Protein AF-A0A4R8DL61-F1 (afdb_monomer)

Secondary structure (DSSP, 8-state):
--EEEHHHH----HHHH-S--HHHHHHHHHHHHHHHHHHHHHHHHTT-S-STTTTSS-EEEE-TTSBEEEEEEEEEEEETTEEEEEEEEEEESSBTT---S---EEEEEEEEEEE---TT----EEEEE---EEESSHHHHHHHHHHHHHHHHHHHTTS-HHHHHTTS--

Radius of gyration: 16.11 Å; Cα contacts (8 Å, |Δi|>4): 349; chains: 1; bounding box: 48×29×44 Å

Foldseek 3Di:
DDKAACVPRVDDCCLQANDDDPVRSVLLSVLQVLLQVLLCVLLVLQVHNAKAPPSTAWMFDQDPVQWTKIKIWRWHDPDPFKIKIWMKIKTWPDHRPDPPDQTKIWIWTWIWMFGNPDPDDDDTHTPDTPDIDIDRHSNVSSVVRSVSSNVSSVVSSVDHRCVSRVVHDD

Nearest PDB structures (foldseek):
  7dsa-assembly1_B  TM=3.692E-01  e=1.679E+00  Gallus gallus
  2mpr-assembly1_A  TM=5.100E-01  e=2.504E+00  Salmonella enterica subsp. enterica serovar Typhimurium
  5adx-assembly1_L  TM=4.052E-01  e=5.568E+00  Sus scrofa

Sequence (170 aa):
MEKVSLANGRPLLDGVFGPLTHEEDAQIRSILAAVDDQLLSLAKHFGSNHAGLGSTGLELCLLASGQLSINSYVETTDSDEHAADFLVELAPSWCAGDRSGDRVWTIEATIEVDCQHVVDHKAMETVYDRGDISAVTPKAAAQALLQAATDLVHLGMSHPVEHWTALATD

Structure (mmCIF, N/CA/C/O backbone):
data_AF-A0A4R8DL61-F1
#
_entry.id   AF-A0A4R8DL61-F1
#
loop_
_atom_site.group_PDB
_atom_site.id
_atom_site.type_symbol
_atom_site.label_atom_id
_atom_site.label_alt_id
_atom_site.label_comp_id
_atom_site.label_asym_id
_atom_site.label_entity_id
_atom_site.label_seq_id
_atom_site.pdbx_PDB_ins_code
_atom_site.Cartn_x
_atom_site.Cartn_y
_atom_site.Cartn_z
_atom_site.occupancy
_atom_site.B_iso_or_equiv
_atom_site.auth_seq_id
_atom_site.auth_comp_id
_atom_site.auth_asym_id
_atom_site.auth_atom_id
_atom_site.pdbx_PDB_model_num
ATOM 1 N N .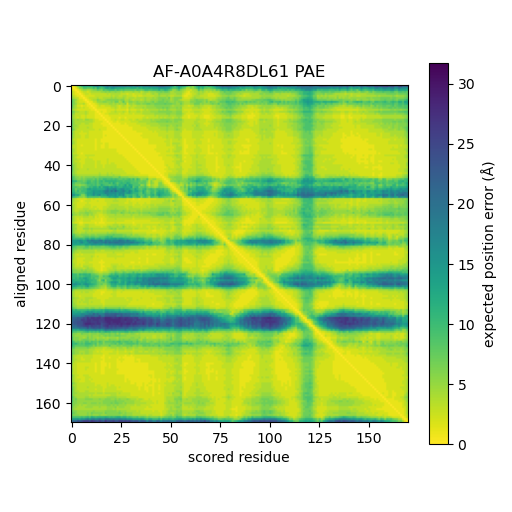 MET A 1 1 ? 11.850 -10.184 10.948 1.00 53.53 1 MET A N 1
ATOM 2 C CA . MET A 1 1 ? 10.570 -9.456 11.034 1.00 53.53 1 MET A CA 1
ATOM 3 C C . MET A 1 1 ? 9.474 -10.445 10.690 1.00 53.53 1 MET A C 1
ATOM 5 O O . MET A 1 1 ? 9.603 -11.119 9.676 1.00 53.53 1 MET A O 1
ATOM 9 N N . GLU A 1 2 ? 8.497 -10.638 11.571 1.00 64.94 2 GLU A N 1
ATOM 10 C CA . GLU A 1 2 ? 7.377 -11.548 11.311 1.00 64.94 2 GLU A CA 1
ATOM 11 C C . GLU A 1 2 ? 6.364 -10.807 10.432 1.00 64.94 2 GLU A C 1
ATOM 13 O O . GLU A 1 2 ? 5.934 -9.709 10.787 1.00 64.94 2 GLU A O 1
ATOM 18 N N . LYS A 1 3 ? 6.060 -11.372 9.261 1.00 76.81 3 LYS A N 1
ATOM 19 C CA . LYS A 1 3 ? 5.104 -10.821 8.298 1.00 76.81 3 LYS A CA 1
ATOM 20 C C . LYS A 1 3 ? 4.011 -11.846 8.029 1.00 76.81 3 LYS A C 1
ATOM 22 O O . LYS A 1 3 ? 4.310 -13.033 7.882 1.00 76.81 3 LYS A O 1
ATOM 27 N N . VAL A 1 4 ? 2.756 -11.405 7.960 1.00 83.75 4 VAL A N 1
ATOM 28 C CA . VAL A 1 4 ? 1.603 -12.290 7.726 1.00 83.75 4 VAL A CA 1
ATOM 29 C C . VAL A 1 4 ? 0.738 -11.744 6.596 1.00 83.75 4 VAL A C 1
ATOM 31 O O . VAL A 1 4 ? 0.192 -10.653 6.712 1.00 83.75 4 VAL A O 1
ATOM 34 N N . SER A 1 5 ? 0.552 -12.528 5.532 1.00 85.69 5 SER A N 1
ATOM 35 C CA . SER A 1 5 ? -0.386 -12.208 4.443 1.00 85.69 5 SER A CA 1
ATOM 36 C C . SER A 1 5 ? -1.808 -12.012 4.980 1.00 85.69 5 SER A C 1
ATOM 38 O O . SER A 1 5 ? -2.350 -12.896 5.658 1.00 85.69 5 SER A O 1
ATOM 40 N N . LEU A 1 6 ? -2.439 -10.881 4.649 1.00 87.06 6 LEU A N 1
ATOM 41 C CA . LEU A 1 6 ? -3.815 -10.601 5.064 1.00 87.06 6 LEU A CA 1
ATOM 42 C C . LEU A 1 6 ? -4.829 -11.510 4.365 1.00 87.06 6 LEU A C 1
ATOM 44 O O . LEU A 1 6 ? -5.779 -11.974 5.006 1.00 87.06 6 LEU A O 1
ATOM 48 N N . ALA A 1 7 ? -4.604 -11.798 3.083 1.00 84.06 7 ALA A N 1
ATOM 49 C CA . ALA A 1 7 ? -5.469 -12.652 2.278 1.00 84.06 7 ALA A CA 1
ATOM 50 C C . ALA A 1 7 ? -5.436 -14.118 2.746 1.00 84.06 7 ALA A C 1
ATOM 52 O O . ALA A 1 7 ? -6.487 -14.736 2.926 1.00 84.06 7 ALA A O 1
ATOM 53 N N . ASN A 1 8 ? -4.241 -14.662 3.004 1.00 81.31 8 ASN A N 1
ATOM 54 C CA . ASN A 1 8 ? -4.074 -16.084 3.321 1.00 81.31 8 ASN A CA 1
ATOM 55 C C . ASN A 1 8 ? -4.179 -16.382 4.821 1.00 81.31 8 ASN A C 1
ATOM 57 O O . ASN A 1 8 ? -4.747 -17.399 5.215 1.00 81.31 8 ASN A O 1
ATOM 61 N N . GLY A 1 9 ? -3.631 -15.506 5.667 1.00 79.56 9 GLY A N 1
ATOM 62 C CA . GLY A 1 9 ? -3.592 -15.716 7.115 1.00 79.56 9 GLY A CA 1
ATOM 63 C C . GLY A 1 9 ? -4.875 -15.303 7.833 1.00 79.56 9 GLY A C 1
ATOM 64 O O . GLY A 1 9 ? -5.117 -15.761 8.947 1.00 79.56 9 GLY A O 1
ATOM 65 N N . ARG A 1 10 ? -5.685 -14.426 7.214 1.00 82.88 10 ARG A N 1
ATOM 66 C CA . ARG A 1 10 ? -6.853 -13.765 7.827 1.00 82.88 10 ARG A CA 1
ATOM 67 C C . ARG A 1 10 ? -6.608 -13.352 9.292 1.00 82.88 10 ARG A C 1
ATOM 69 O O . ARG A 1 10 ? -7.419 -13.690 10.159 1.00 82.88 10 ARG A O 1
ATOM 76 N N . PRO A 1 11 ? -5.510 -12.635 9.596 1.00 87.38 11 PRO A N 1
ATOM 77 C CA . PRO A 1 11 ? -5.192 -12.273 10.969 1.00 87.38 11 PRO A CA 1
ATOM 78 C C . PRO A 1 11 ? -6.248 -11.327 11.559 1.00 87.38 11 PRO A C 1
ATOM 80 O O . PRO A 1 11 ? -7.018 -10.670 10.841 1.00 87.38 11 PRO A O 1
ATOM 83 N N . LEU A 1 12 ? -6.269 -11.253 12.892 1.00 87.50 12 LEU A N 1
ATOM 84 C CA . LEU A 1 12 ? -7.024 -10.230 13.611 1.00 87.50 12 LEU A CA 1
ATOM 85 C C . LEU A 1 12 ? -6.441 -8.855 13.280 1.00 87.50 12 LEU A C 1
ATOM 87 O O . LEU A 1 12 ? -5.234 -8.648 13.395 1.00 87.50 12 LEU A O 1
ATOM 91 N N . LEU A 1 13 ? -7.302 -7.915 12.891 1.00 91.44 13 LEU A N 1
ATOM 92 C CA . LEU A 1 13 ? -6.876 -6.571 12.502 1.00 91.44 13 LEU A CA 1
ATOM 93 C C . LEU A 1 13 ? -6.858 -5.585 13.679 1.00 91.44 13 LEU A C 1
ATOM 95 O O . LEU A 1 13 ? -6.449 -4.437 13.517 1.00 91.44 13 LEU A O 1
ATOM 99 N N . ASP A 1 14 ? -7.246 -6.031 14.876 1.00 89.00 14 ASP A N 1
ATOM 100 C CA . ASP A 1 14 ? -7.333 -5.197 16.071 1.00 89.00 14 ASP A CA 1
ATOM 101 C C . ASP A 1 14 ? -6.015 -4.495 16.409 1.00 89.00 14 ASP A C 1
ATOM 103 O O . ASP A 1 14 ? -6.019 -3.389 16.948 1.00 89.00 14 ASP A O 1
ATOM 107 N N . GLY A 1 15 ? -4.873 -5.124 16.115 1.00 88.56 15 GLY A N 1
ATOM 108 C CA . GLY A 1 15 ? -3.558 -4.507 16.307 1.00 88.56 15 GLY A CA 1
ATOM 109 C C . GLY A 1 15 ? -3.393 -3.201 15.524 1.00 88.56 15 GLY A C 1
ATOM 110 O O . GLY A 1 15 ? -2.801 -2.261 16.048 1.00 88.56 15 GLY A O 1
ATOM 111 N N . VAL A 1 16 ? -4.002 -3.128 14.339 1.00 93.12 16 VAL A N 1
ATOM 112 C CA . VAL A 1 16 ? -3.907 -2.007 13.395 1.00 93.12 16 VAL A CA 1
ATOM 113 C C . VAL A 1 16 ? -5.063 -1.033 13.558 1.00 93.12 16 VAL A C 1
ATOM 115 O O . VAL A 1 16 ? -4.858 0.171 13.542 1.00 93.12 16 VAL A O 1
ATOM 118 N N . PHE A 1 17 ? -6.295 -1.521 13.716 1.00 92.94 17 PHE A N 1
ATOM 119 C CA . PHE A 1 17 ? -7.489 -0.666 13.710 1.00 92.94 17 PHE A CA 1
ATOM 120 C C . PHE A 1 17 ? -8.135 -0.463 15.086 1.00 92.94 17 PHE A C 1
ATOM 122 O O . PHE A 1 17 ? -9.076 0.321 15.227 1.00 92.94 17 PHE A O 1
ATOM 129 N N . GLY A 1 18 ? -7.637 -1.136 16.123 1.00 89.00 18 GLY A N 1
ATOM 130 C CA . GLY A 1 18 ? -8.346 -1.243 17.393 1.00 89.00 18 GLY A CA 1
ATOM 131 C C . GLY A 1 18 ? -9.547 -2.193 17.295 1.00 89.00 18 GLY A C 1
ATOM 132 O O . GLY A 1 18 ? -9.718 -2.866 16.284 1.00 89.00 18 GLY A O 1
ATOM 133 N N . PRO A 1 19 ? -10.376 -2.293 18.348 1.00 89.38 19 PRO A N 1
ATOM 134 C CA . PRO A 1 19 ? -11.522 -3.198 18.344 1.00 89.38 19 PRO A CA 1
ATOM 135 C C . PRO A 1 19 ? -12.507 -2.814 17.238 1.00 89.38 19 PRO A C 1
ATOM 137 O O . PRO A 1 19 ? -12.926 -1.657 17.173 1.00 89.38 19 PRO A O 1
ATOM 140 N N . LEU A 1 20 ? -12.884 -3.789 16.415 1.00 91.50 20 LEU A N 1
ATOM 141 C CA . LEU A 1 20 ? -13.839 -3.625 15.323 1.00 91.50 20 LEU A CA 1
ATOM 142 C C . LEU A 1 20 ? -15.134 -4.375 15.629 1.00 91.50 20 LEU A C 1
ATOM 144 O O . LEU A 1 20 ? -15.125 -5.478 16.180 1.00 91.50 20 LEU A O 1
ATOM 148 N N . THR A 1 21 ? -16.266 -3.804 15.229 1.00 93.81 21 THR A N 1
ATOM 149 C CA . THR A 1 21 ? -17.490 -4.595 15.079 1.00 93.81 21 THR A CA 1
ATOM 150 C C . THR A 1 21 ? -17.344 -5.570 13.905 1.00 93.81 21 THR A C 1
ATOM 152 O O . THR A 1 21 ? -16.541 -5.363 12.996 1.00 93.81 21 THR A O 1
ATOM 155 N N . HIS A 1 22 ? -18.159 -6.628 13.881 1.00 93.19 22 HIS A N 1
ATOM 156 C CA . HIS A 1 22 ? -18.164 -7.583 12.765 1.00 93.19 22 HIS A CA 1
ATOM 157 C C . HIS A 1 22 ? -18.468 -6.906 11.415 1.00 93.19 22 HIS A C 1
ATOM 159 O O . HIS A 1 22 ? -17.921 -7.291 10.385 1.00 93.19 22 HIS A O 1
ATOM 165 N N . GLU A 1 23 ? -19.342 -5.897 11.410 1.00 95.12 23 GLU A N 1
ATOM 166 C CA . GLU A 1 23 ? -19.666 -5.144 10.198 1.00 95.12 23 GLU A CA 1
ATOM 167 C C . GLU A 1 23 ? -18.483 -4.288 9.725 1.00 95.12 23 GLU A C 1
ATOM 169 O O . GLU A 1 23 ? -18.174 -4.284 8.534 1.00 95.12 23 GLU A O 1
ATOM 174 N N . GLU A 1 24 ? -17.786 -3.610 10.641 1.00 95.00 24 GLU A N 1
ATOM 175 C CA . GLU A 1 24 ? -16.590 -2.829 10.306 1.00 95.00 24 GLU A CA 1
ATOM 176 C C . G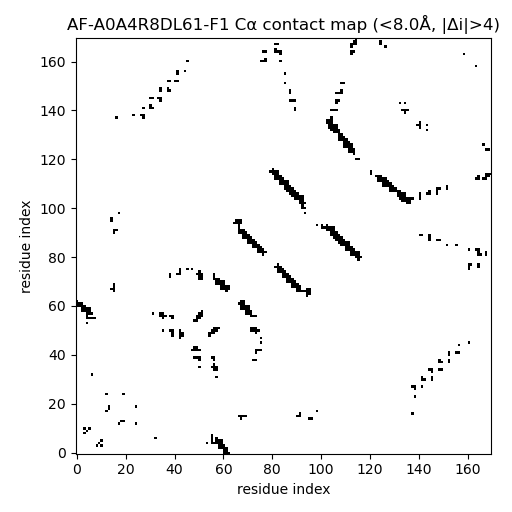LU A 1 24 ? -15.449 -3.713 9.801 1.00 95.00 24 GLU A C 1
ATOM 178 O O . GLU A 1 24 ? -14.848 -3.380 8.783 1.00 95.00 24 GLU A O 1
ATOM 183 N N . ASP A 1 25 ? -15.179 -4.849 10.455 1.00 95.12 25 ASP A N 1
ATOM 184 C CA . ASP A 1 25 ? -14.158 -5.807 10.006 1.00 95.12 25 ASP A CA 1
ATOM 185 C C . ASP A 1 25 ? -14.466 -6.312 8.589 1.00 95.12 25 ASP A C 1
ATOM 187 O O . ASP A 1 25 ? -13.596 -6.270 7.719 1.00 95.12 25 ASP A O 1
ATOM 191 N N . ALA A 1 26 ? -15.718 -6.689 8.308 1.00 94.75 26 ALA A N 1
ATOM 192 C CA . ALA A 1 26 ? -16.122 -7.118 6.972 1.00 94.75 26 ALA A CA 1
ATOM 193 C C . ALA A 1 26 ? -15.952 -6.009 5.917 1.00 94.75 26 ALA A C 1
ATOM 195 O O . ALA A 1 26 ? -15.435 -6.269 4.827 1.00 94.75 26 ALA A O 1
ATOM 196 N N . GLN A 1 27 ? -16.347 -4.769 6.233 1.00 97.00 27 GLN A N 1
ATOM 197 C CA . GLN A 1 27 ? -16.178 -3.628 5.326 1.00 97.00 27 GLN A CA 1
ATOM 198 C C . GLN A 1 27 ? -14.697 -3.322 5.066 1.00 97.00 27 GLN A C 1
ATOM 200 O O . GLN A 1 27 ? -14.302 -3.158 3.914 1.00 97.00 27 GLN A O 1
ATOM 205 N N . ILE A 1 28 ? -13.871 -3.279 6.114 1.00 97.06 28 ILE A N 1
ATOM 206 C CA . ILE A 1 28 ? -12.432 -3.012 6.007 1.00 97.06 28 ILE A CA 1
ATOM 207 C C . ILE A 1 28 ? -11.753 -4.106 5.188 1.00 97.06 28 ILE A C 1
ATOM 209 O O . ILE A 1 28 ? -11.033 -3.790 4.248 1.00 97.06 28 ILE A O 1
ATOM 213 N N . ARG A 1 29 ? -12.032 -5.385 5.456 1.00 95.38 29 ARG A N 1
ATOM 214 C CA . ARG A 1 29 ? -11.467 -6.493 4.669 1.00 95.38 29 ARG A CA 1
ATOM 215 C C . ARG A 1 29 ? -11.858 -6.433 3.200 1.00 95.38 29 ARG A C 1
ATOM 217 O O . ARG A 1 29 ? -11.024 -6.731 2.356 1.00 95.38 29 ARG A O 1
ATOM 224 N N . SER A 1 30 ? -13.087 -6.020 2.884 1.00 96.25 30 SER A N 1
ATOM 225 C CA . SER A 1 30 ? -13.494 -5.811 1.491 1.00 96.25 30 SER A CA 1
ATOM 226 C C . SER A 1 30 ? -12.687 -4.704 0.810 1.00 96.25 30 SER A C 1
ATOM 228 O O . SER A 1 30 ? -12.406 -4.813 -0.379 1.00 96.25 30 SER A O 1
ATOM 230 N N . ILE A 1 31 ? -12.327 -3.645 1.538 1.00 97.69 31 ILE A N 1
ATOM 231 C CA . ILE A 1 31 ? -11.492 -2.558 1.012 1.00 97.69 31 ILE A CA 1
ATOM 232 C C . ILE A 1 31 ? -10.046 -3.032 0.834 1.00 97.69 31 ILE A C 1
ATOM 234 O O . ILE A 1 31 ? -9.461 -2.790 -0.214 1.00 97.69 31 ILE A O 1
ATOM 238 N N . LEU A 1 32 ? -9.489 -3.749 1.814 1.00 95.62 32 LEU A N 1
ATOM 239 C CA . LEU A 1 32 ? -8.132 -4.303 1.732 1.00 95.62 32 LEU A CA 1
ATOM 240 C C . LEU A 1 32 ? -8.003 -5.321 0.586 1.00 95.62 32 LEU A C 1
ATOM 242 O O . LEU A 1 32 ? -7.015 -5.296 -0.133 1.00 95.62 32 LEU A O 1
ATOM 246 N N . ALA A 1 33 ? -9.028 -6.139 0.331 1.00 93.50 33 ALA A N 1
ATOM 247 C CA . ALA A 1 33 ? -9.051 -7.013 -0.844 1.00 93.50 33 ALA A CA 1
ATOM 248 C C . ALA A 1 33 ? -9.036 -6.221 -2.167 1.00 93.50 33 ALA A C 1
ATOM 250 O O . ALA A 1 33 ? -8.373 -6.618 -3.118 1.00 93.50 33 ALA A O 1
ATOM 251 N N . ALA A 1 34 ? -9.717 -5.070 -2.226 1.00 95.44 34 ALA A N 1
ATOM 252 C CA . ALA A 1 34 ? -9.649 -4.199 -3.397 1.00 95.44 34 ALA A CA 1
ATOM 253 C C . ALA A 1 34 ? -8.259 -3.555 -3.566 1.00 95.44 34 ALA A C 1
ATOM 255 O O . ALA A 1 34 ? -7.823 -3.356 -4.695 1.00 95.44 34 ALA A O 1
ATOM 256 N N . VAL A 1 35 ? -7.552 -3.252 -2.469 1.00 94.88 35 VAL A N 1
ATOM 257 C CA . VAL A 1 35 ? -6.145 -2.812 -2.516 1.00 94.88 35 VAL A CA 1
ATOM 258 C C . VAL A 1 35 ? -5.261 -3.924 -3.089 1.00 94.88 35 VAL A C 1
ATOM 260 O O . VAL A 1 35 ? -4.476 -3.655 -3.995 1.00 94.88 35 VAL A O 1
ATOM 263 N N . ASP A 1 36 ? -5.424 -5.166 -2.621 1.00 91.81 36 ASP A N 1
ATOM 264 C CA . ASP A 1 36 ? -4.693 -6.328 -3.149 1.00 91.81 36 ASP A CA 1
ATOM 265 C C . ASP A 1 36 ? -4.877 -6.475 -4.664 1.00 91.81 36 ASP A C 1
ATOM 267 O O . ASP A 1 36 ?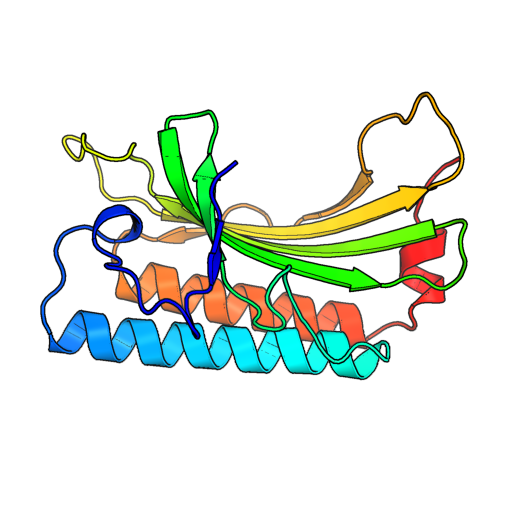 -3.900 -6.660 -5.390 1.00 91.81 36 ASP A O 1
ATOM 271 N N . ASP A 1 37 ? -6.114 -6.347 -5.153 1.00 92.31 37 ASP A N 1
ATOM 272 C CA . ASP A 1 37 ? -6.421 -6.428 -6.583 1.00 92.31 37 ASP A CA 1
ATOM 273 C C . ASP A 1 37 ? -5.717 -5.324 -7.395 1.00 92.31 37 ASP A C 1
ATOM 275 O O . ASP A 1 37 ? -5.217 -5.589 -8.493 1.00 92.31 37 ASP A O 1
ATOM 279 N N . GLN A 1 38 ? -5.641 -4.098 -6.860 1.00 93.50 38 GLN A N 1
ATOM 280 C CA . GLN A 1 38 ? -4.938 -2.973 -7.492 1.00 93.50 38 GLN A CA 1
ATOM 281 C C . GLN A 1 38 ? -3.429 -3.237 -7.586 1.00 93.50 38 GLN A C 1
ATOM 283 O O . GLN A 1 38 ? -2.843 -3.133 -8.664 1.00 93.50 38 GLN A O 1
ATOM 288 N N . LEU A 1 39 ? -2.805 -3.653 -6.483 1.00 92.62 39 LEU A N 1
ATOM 289 C CA . LEU A 1 39 ? -1.367 -3.930 -6.434 1.00 92.62 39 LEU A CA 1
ATOM 290 C C . LEU A 1 39 ? -0.991 -5.140 -7.297 1.00 92.62 39 LEU A C 1
ATOM 292 O O . LEU A 1 39 ? 0.014 -5.118 -8.003 1.00 92.62 39 LEU A O 1
ATOM 296 N N . LEU A 1 40 ? -1.836 -6.172 -7.333 1.00 91.50 40 LEU A N 1
ATOM 297 C CA . LEU A 1 40 ? -1.648 -7.308 -8.231 1.00 91.50 40 LEU A CA 1
ATOM 298 C C . LEU A 1 40 ? -1.807 -6.911 -9.708 1.00 91.50 40 LEU A C 1
ATOM 300 O O . LEU A 1 40 ? -1.147 -7.491 -10.571 1.00 91.50 40 LEU A O 1
ATOM 304 N N . SER A 1 41 ? -2.669 -5.940 -10.026 1.00 92.25 41 SER A N 1
ATOM 305 C CA . SER A 1 41 ? -2.767 -5.388 -11.382 1.00 92.25 41 SER A CA 1
ATOM 306 C C . SER A 1 41 ? -1.474 -4.681 -11.794 1.00 92.25 41 SER A C 1
ATOM 308 O O . SER A 1 41 ? -1.006 -4.888 -12.914 1.00 92.25 41 SER A O 1
ATOM 310 N N . LEU A 1 42 ? -0.875 -3.903 -10.889 1.00 92.69 42 LEU A N 1
ATOM 311 C CA . LEU A 1 42 ? 0.420 -3.259 -11.117 1.00 92.69 42 LEU A CA 1
ATOM 312 C C . LEU A 1 42 ? 1.539 -4.290 -11.308 1.00 92.69 42 LEU A C 1
ATOM 314 O O . LEU A 1 42 ? 2.273 -4.222 -12.288 1.00 92.69 42 LEU A O 1
ATOM 318 N N . ALA A 1 43 ? 1.612 -5.303 -10.443 1.00 91.06 43 ALA A N 1
ATOM 319 C CA . ALA A 1 43 ? 2.578 -6.390 -10.586 1.00 91.06 43 ALA A CA 1
ATOM 320 C C . ALA A 1 43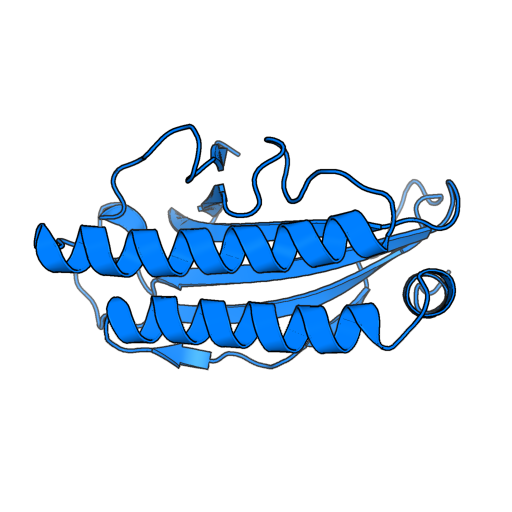 ? 2.473 -7.082 -11.956 1.00 91.06 43 ALA A C 1
ATOM 322 O O . ALA A 1 43 ? 3.475 -7.256 -12.650 1.00 91.06 43 ALA A O 1
ATOM 323 N N . LYS A 1 44 ? 1.244 -7.408 -12.385 1.00 91.25 44 LYS A N 1
ATOM 324 C CA . LYS A 1 44 ? 0.970 -8.022 -13.697 1.00 91.25 44 LYS A CA 1
ATOM 325 C C . LYS A 1 44 ? 1.361 -7.135 -14.863 1.00 91.25 44 LYS A C 1
ATOM 327 O O . LYS A 1 44 ? 1.806 -7.657 -15.884 1.00 91.25 44 LYS A O 1
ATOM 332 N N . HIS A 1 45 ? 1.188 -5.824 -14.728 1.00 92.25 45 HIS A N 1
ATOM 333 C CA . HIS A 1 45 ? 1.618 -4.872 -15.745 1.00 92.25 45 HIS A CA 1
ATOM 334 C C . HIS A 1 45 ? 3.125 -4.987 -16.017 1.00 92.25 45 HIS A C 1
ATOM 336 O O . HIS A 1 45 ? 3.527 -5.006 -17.178 1.00 92.25 45 HIS A O 1
ATOM 342 N N . PHE A 1 46 ? 3.928 -5.179 -14.969 1.00 89.62 46 PHE A N 1
ATOM 343 C CA . PHE A 1 46 ? 5.377 -5.364 -15.063 1.00 89.62 46 PHE A CA 1
ATOM 344 C C . PHE A 1 46 ? 5.832 -6.829 -15.203 1.00 89.62 46 PHE A C 1
ATOM 346 O O . PHE A 1 46 ? 7.007 -7.141 -15.039 1.00 89.62 46 PHE A O 1
ATOM 353 N N . GLY A 1 47 ? 4.921 -7.755 -15.518 1.00 85.75 47 GLY A N 1
ATOM 354 C CA . GLY A 1 47 ? 5.260 -9.162 -15.770 1.00 85.75 47 GLY A CA 1
ATOM 355 C C . GLY A 1 47 ? 5.426 -10.037 -14.521 1.00 85.75 47 GLY A C 1
ATOM 356 O O . GLY A 1 47 ? 5.750 -11.219 -14.654 1.00 85.75 47 GLY A O 1
ATOM 357 N N . SER A 1 48 ? 5.147 -9.512 -13.325 1.00 81.88 48 SER A N 1
ATOM 358 C CA . SER A 1 48 ? 5.058 -10.293 -12.088 1.00 81.88 48 SER A CA 1
ATOM 359 C C . SER A 1 48 ? 3.634 -10.815 -11.856 1.00 81.88 48 SER A C 1
ATOM 361 O O . SER A 1 48 ? 2.645 -10.221 -12.269 1.00 81.88 48 SER A O 1
ATOM 363 N N . ASN A 1 49 ? 3.499 -11.942 -11.158 1.00 74.00 49 ASN A N 1
ATOM 364 C CA . ASN A 1 49 ? 2.195 -12.470 -10.734 1.00 74.00 49 ASN A CA 1
ATOM 365 C C . ASN A 1 49 ? 1.949 -12.302 -9.230 1.00 74.00 49 ASN A C 1
ATOM 367 O O . ASN A 1 49 ? 1.039 -12.932 -8.690 1.00 74.00 49 ASN A O 1
ATOM 371 N N . HIS A 1 50 ? 2.761 -11.490 -8.553 1.00 72.06 50 HIS A N 1
ATOM 372 C CA . HIS A 1 50 ? 2.667 -11.264 -7.120 1.00 72.06 50 HIS A CA 1
ATOM 373 C C . HIS A 1 50 ? 2.938 -9.811 -6.735 1.00 72.06 50 HIS A C 1
ATOM 375 O O . HIS A 1 50 ? 3.758 -9.139 -7.346 1.00 72.06 50 HIS A O 1
ATOM 381 N N . ALA A 1 51 ? 2.277 -9.383 -5.664 1.00 77.00 51 ALA A N 1
ATOM 382 C CA . ALA A 1 51 ? 2.660 -8.252 -4.827 1.00 77.00 51 ALA A CA 1
ATOM 383 C C . ALA A 1 51 ? 2.981 -8.821 -3.429 1.00 77.00 51 ALA A C 1
ATOM 385 O O . ALA A 1 51 ? 2.364 -9.822 -3.047 1.00 77.00 51 ALA A O 1
ATOM 386 N N . GLY A 1 52 ? 3.954 -8.255 -2.710 1.00 73.69 52 GLY A N 1
ATOM 387 C CA . GLY A 1 52 ? 4.447 -8.796 -1.434 1.00 73.69 52 GLY A CA 1
ATOM 388 C C . GLY A 1 52 ? 5.144 -10.170 -1.536 1.00 73.69 52 GLY A C 1
ATOM 389 O O . GLY A 1 52 ? 5.273 -10.756 -2.613 1.00 73.69 52 GLY A O 1
ATOM 390 N N . LEU A 1 53 ? 5.573 -10.732 -0.397 1.00 61.59 53 LEU A N 1
ATOM 391 C CA . LEU A 1 53 ? 6.330 -11.997 -0.327 1.00 61.59 53 LEU A CA 1
ATOM 392 C C . LEU A 1 53 ? 5.453 -13.235 -0.566 1.00 61.59 53 LEU A C 1
ATOM 394 O O . LEU A 1 53 ? 5.934 -14.289 -0.982 1.00 61.59 53 LEU A O 1
ATOM 398 N N . GLY A 1 54 ? 4.159 -13.138 -0.252 1.00 56.75 54 GLY A N 1
ATOM 399 C CA . GLY A 1 54 ? 3.229 -14.272 -0.230 1.00 56.75 54 GLY A CA 1
ATOM 400 C C . GLY A 1 54 ? 2.463 -14.534 -1.527 1.00 56.75 54 GLY A C 1
ATOM 401 O O . GLY A 1 54 ? 1.519 -15.321 -1.504 1.00 56.75 54 GLY A O 1
ATOM 402 N N . SER A 1 55 ? 2.797 -13.865 -2.635 1.00 61.31 55 SER A N 1
ATOM 403 C CA . SER A 1 55 ? 1.904 -13.780 -3.807 1.00 61.31 55 SER A CA 1
ATOM 404 C C . SER A 1 55 ? 0.557 -13.099 -3.536 1.00 61.31 55 SER A C 1
ATOM 406 O O . SER A 1 55 ? -0.422 -13.332 -4.243 1.00 61.31 55 SER A O 1
ATOM 408 N N . THR A 1 56 ? 0.511 -12.250 -2.510 1.00 58.62 56 THR A N 1
ATOM 409 C CA . THR A 1 56 ? -0.662 -11.505 -2.036 1.00 58.62 56 THR A CA 1
ATOM 410 C C . THR A 1 56 ? -0.185 -10.143 -1.554 1.00 58.62 56 THR A C 1
ATOM 412 O O . THR A 1 56 ? 0.731 -10.128 -0.734 1.00 58.62 56 THR A O 1
ATOM 415 N N . GLY A 1 57 ? -0.799 -9.056 -2.029 1.00 77.62 57 GLY A N 1
ATOM 416 C CA . GLY A 1 57 ? -0.298 -7.693 -1.830 1.00 77.62 57 GLY A CA 1
ATOM 417 C C . GLY A 1 57 ? -0.043 -7.340 -0.372 1.00 77.62 57 GLY A C 1
ATOM 418 O O . GLY A 1 57 ? 1.101 -7.215 0.047 1.00 77.62 57 GLY A O 1
ATOM 419 N N . LEU A 1 58 ? -1.101 -7.209 0.419 1.00 91.06 58 LEU A N 1
ATOM 420 C CA . LEU A 1 58 ? -1.028 -6.651 1.757 1.00 91.06 58 LEU A CA 1
ATOM 421 C C . LEU A 1 58 ? -0.583 -7.667 2.812 1.00 91.06 58 LEU A C 1
ATOM 423 O O . LEU A 1 58 ? -1.155 -8.750 3.004 1.00 91.06 58 LEU A O 1
ATOM 427 N N . GLU A 1 59 ? 0.404 -7.233 3.579 1.00 91.12 59 GLU A N 1
ATOM 428 C CA . GLU A 1 59 ? 1.044 -7.940 4.670 1.00 91.12 59 GLU A CA 1
ATOM 429 C C . GLU A 1 59 ? 0.858 -7.162 5.972 1.00 91.12 59 GLU A C 1
ATOM 431 O O . GLU A 1 59 ? 0.909 -5.935 6.021 1.00 91.12 59 GLU A O 1
ATOM 436 N N . LEU A 1 60 ? 0.648 -7.899 7.055 1.00 91.50 60 LEU A N 1
ATOM 437 C CA . LEU A 1 60 ? 0.700 -7.378 8.409 1.00 91.50 60 LEU A CA 1
ATOM 438 C C . LEU A 1 60 ? 2.145 -7.449 8.904 1.00 91.50 60 LEU A C 1
ATOM 440 O O . LEU A 1 60 ? 2.710 -8.546 8.967 1.00 91.50 60 LEU A O 1
ATOM 444 N N . CYS A 1 61 ? 2.718 -6.309 9.277 1.00 89.94 61 CYS A N 1
ATOM 445 C CA . CYS A 1 61 ? 4.124 -6.168 9.639 1.00 89.94 61 CYS A CA 1
ATOM 446 C C . CYS A 1 61 ? 4.288 -5.571 11.038 1.00 89.94 61 CYS A C 1
ATOM 448 O O . CYS A 1 61 ? 3.698 -4.545 11.365 1.00 89.94 61 CYS A O 1
ATOM 450 N N . LEU A 1 62 ? 5.120 -6.202 11.872 1.00 88.62 62 LEU A N 1
ATOM 451 C CA . LEU A 1 62 ? 5.556 -5.613 13.139 1.00 88.62 62 LEU A CA 1
ATOM 452 C C . LEU A 1 62 ? 6.798 -4.748 12.899 1.00 88.62 62 LEU A C 1
ATOM 454 O O . LEU A 1 62 ? 7.882 -5.275 12.637 1.00 88.62 62 LEU A O 1
ATOM 458 N N . LEU A 1 63 ? 6.634 -3.434 13.018 1.00 85.50 63 LEU A N 1
ATOM 459 C CA . LEU A 1 63 ? 7.708 -2.457 12.885 1.00 85.50 63 LEU A CA 1
ATOM 460 C C . LEU A 1 63 ? 8.640 -2.484 14.104 1.00 85.50 63 LEU A C 1
ATOM 462 O O . LEU A 1 63 ? 8.251 -2.879 15.206 1.00 85.50 63 LEU A O 1
ATOM 466 N N . ALA A 1 64 ? 9.870 -1.991 13.934 1.00 84.69 64 ALA A N 1
ATOM 467 C CA . ALA A 1 64 ? 10.842 -1.870 15.026 1.00 84.69 64 ALA A CA 1
ATOM 468 C C . ALA A 1 64 ? 10.365 -0.936 16.156 1.00 84.69 64 ALA A C 1
ATOM 470 O O . ALA A 1 64 ? 10.752 -1.115 17.310 1.00 84.69 64 ALA A O 1
ATOM 471 N N . SER A 1 65 ? 9.485 0.020 15.839 1.00 83.38 65 SER A N 1
ATOM 472 C CA . SER A 1 65 ? 8.792 0.877 16.808 1.00 83.38 65 SER A CA 1
ATOM 473 C C . SER A 1 65 ? 7.802 0.113 17.701 1.00 83.38 65 SER A C 1
ATOM 475 O O . SER A 1 65 ? 7.331 0.648 18.703 1.00 83.38 65 SER A O 1
ATOM 477 N N . GLY A 1 66 ? 7.464 -1.132 17.353 1.00 86.44 66 GLY A N 1
ATOM 478 C CA . GLY A 1 66 ? 6.426 -1.929 18.002 1.00 86.44 66 GLY A CA 1
ATOM 479 C C . GLY A 1 66 ? 5.021 -1.686 17.446 1.00 86.44 66 GLY A C 1
ATOM 480 O O . GLY A 1 66 ? 4.069 -2.290 17.940 1.00 86.44 66 GLY A O 1
ATOM 481 N N . GLN A 1 67 ? 4.864 -0.824 16.438 1.00 89.81 67 GLN A N 1
ATOM 482 C CA . GLN A 1 67 ? 3.608 -0.661 15.702 1.00 89.81 67 GLN A CA 1
ATOM 483 C C . GLN A 1 67 ? 3.347 -1.874 14.812 1.00 89.81 67 GLN A C 1
ATOM 485 O O . GLN A 1 67 ? 4.267 -2.445 14.229 1.00 89.81 67 GLN A O 1
ATOM 490 N N . LEU A 1 68 ? 2.077 -2.256 14.704 1.00 92.38 68 LEU A N 1
ATOM 491 C CA . LEU A 1 68 ? 1.634 -3.230 13.718 1.00 92.38 68 LEU A CA 1
ATOM 492 C C . LEU A 1 68 ? 1.066 -2.451 12.532 1.00 92.38 68 LEU A C 1
ATOM 494 O O . LEU A 1 68 ? 0.036 -1.795 12.689 1.00 92.38 68 LEU A O 1
ATOM 498 N N . SER A 1 69 ? 1.737 -2.496 11.387 1.00 93.25 69 SER A N 1
ATOM 499 C CA . SER A 1 69 ? 1.303 -1.830 10.161 1.00 93.25 69 SER A CA 1
ATOM 500 C C . SER A 1 69 ? 0.780 -2.828 9.136 1.00 93.25 69 SER A C 1
ATOM 502 O O . SER A 1 69 ? 1.026 -4.034 9.216 1.00 93.25 69 SER A O 1
ATOM 504 N N . ILE A 1 70 ? -0.008 -2.317 8.197 1.00 94.81 70 ILE A N 1
ATOM 505 C CA . ILE A 1 70 ? -0.357 -3.018 6.967 1.00 94.81 70 ILE A CA 1
ATOM 506 C C . ILE A 1 70 ? 0.484 -2.390 5.872 1.00 94.81 70 ILE A C 1
ATOM 508 O O . ILE A 1 70 ? 0.360 -1.192 5.643 1.00 94.81 70 ILE A O 1
ATOM 512 N N . ASN A 1 71 ? 1.296 -3.173 5.181 1.00 92.12 71 ASN A N 1
ATOM 513 C 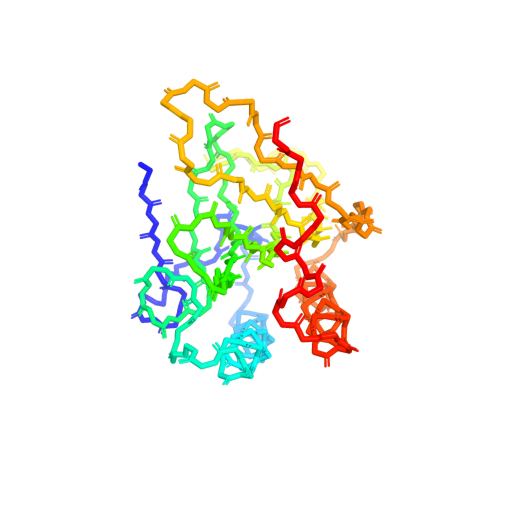CA . ASN A 1 71 ? 2.065 -2.679 4.051 1.00 92.12 71 ASN A CA 1
ATOM 514 C C . ASN A 1 71 ? 2.069 -3.677 2.898 1.00 92.12 71 ASN A C 1
ATOM 516 O O . ASN A 1 71 ? 1.670 -4.829 3.039 1.00 92.12 71 ASN A O 1
ATOM 520 N N . SER A 1 72 ? 2.470 -3.205 1.732 1.00 91.62 72 SER A N 1
ATOM 521 C CA . SER A 1 72 ? 2.747 -4.024 0.561 1.00 91.62 72 SER A CA 1
ATOM 522 C C . SER A 1 72 ? 3.795 -3.311 -0.262 1.00 91.62 72 SER A C 1
ATOM 524 O O . SER A 1 72 ? 3.875 -2.085 -0.239 1.00 91.62 72 SER A O 1
ATOM 526 N N . TYR A 1 73 ? 4.519 -4.082 -1.058 1.00 88.69 73 TYR A N 1
ATOM 527 C CA . TYR A 1 73 ? 5.349 -3.551 -2.121 1.00 88.69 73 TYR A CA 1
ATOM 528 C C . TYR A 1 73 ? 5.147 -4.365 -3.401 1.00 88.69 73 TYR A C 1
ATOM 530 O O . TYR A 1 73 ? 4.762 -5.541 -3.357 1.00 88.69 73 TYR A O 1
ATOM 538 N N . VAL A 1 74 ? 5.363 -3.719 -4.539 1.00 90.19 74 VAL A N 1
ATOM 539 C CA . VAL A 1 74 ? 5.524 -4.366 -5.841 1.00 90.19 74 VAL A CA 1
ATOM 540 C C . VAL A 1 74 ? 6.914 -4.011 -6.328 1.00 90.19 74 VAL A C 1
ATOM 542 O O . VAL A 1 74 ? 7.149 -2.859 -6.672 1.00 90.19 74 VAL A O 1
ATOM 545 N N . GLU A 1 75 ? 7.799 -5.000 -6.353 1.00 88.12 75 GLU A N 1
ATOM 546 C CA . GLU A 1 75 ? 9.129 -4.856 -6.938 1.00 88.12 75 GLU A CA 1
ATOM 547 C C . GLU A 1 75 ? 9.044 -5.093 -8.446 1.00 88.12 75 GLU A C 1
ATOM 549 O O . GLU A 1 75 ? 8.386 -6.028 -8.924 1.00 88.12 75 GLU A O 1
ATOM 554 N N . THR A 1 76 ? 9.716 -4.242 -9.207 1.00 86.88 76 THR A N 1
ATOM 555 C CA . THR A 1 76 ? 9.942 -4.433 -10.633 1.00 86.88 76 THR A CA 1
ATOM 556 C C . THR A 1 76 ? 11.390 -4.142 -10.982 1.00 86.88 76 THR A C 1
ATOM 558 O O . THR A 1 76 ? 12.055 -3.332 -10.345 1.00 86.88 76 THR A O 1
ATOM 561 N N . THR A 1 77 ? 11.876 -4.820 -12.011 1.00 83.38 77 THR A N 1
ATOM 562 C CA . THR A 1 77 ? 13.259 -4.775 -12.463 1.00 83.38 77 THR A CA 1
ATOM 563 C C . THR A 1 77 ? 13.278 -4.861 -13.988 1.00 83.38 77 THR A C 1
ATOM 565 O O . THR A 1 77 ? 12.471 -5.579 -14.587 1.00 83.38 77 THR A O 1
ATOM 568 N N . ASP A 1 78 ? 14.177 -4.111 -14.622 1.00 79.44 78 ASP A N 1
ATOM 569 C CA . ASP A 1 78 ? 14.477 -4.221 -16.054 1.00 79.44 78 ASP A CA 1
ATOM 570 C C . ASP A 1 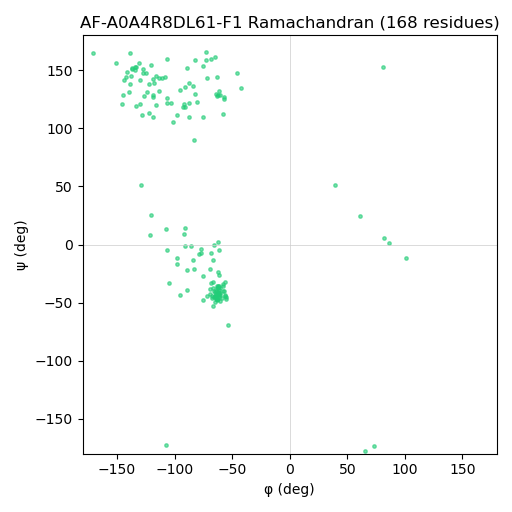78 ? 15.734 -5.072 -16.335 1.00 79.44 78 ASP A C 1
ATOM 572 O O . ASP A 1 78 ? 15.996 -5.442 -17.484 1.00 79.44 78 ASP A O 1
ATOM 576 N N . SER A 1 79 ? 16.510 -5.385 -15.293 1.00 74.31 79 SER A N 1
ATOM 577 C CA . SER A 1 79 ? 17.835 -6.001 -15.343 1.00 74.31 79 SER A CA 1
ATOM 578 C C . SER A 1 79 ? 18.306 -6.406 -13.938 1.00 74.31 79 SER A C 1
ATOM 580 O O . SER A 1 79 ? 17.816 -5.881 -12.946 1.00 74.31 79 SER A O 1
ATOM 582 N N . ASP A 1 80 ? 19.337 -7.249 -13.821 1.00 71.38 80 ASP A N 1
ATOM 583 C CA . ASP A 1 80 ? 19.945 -7.607 -12.517 1.00 71.38 80 ASP A CA 1
ATOM 584 C C . ASP A 1 80 ? 20.579 -6.397 -11.774 1.00 71.38 80 ASP A C 1
ATOM 586 O O . ASP A 1 80 ? 21.193 -6.552 -10.719 1.00 71.38 80 ASP A O 1
ATOM 590 N N . GLU A 1 81 ? 20.467 -5.204 -12.360 1.00 76.81 81 GLU A N 1
ATOM 591 C CA . GLU A 1 81 ? 21.208 -3.997 -12.044 1.00 76.81 81 GLU A CA 1
ATOM 592 C C . GLU A 1 81 ? 20.378 -2.965 -11.281 1.00 76.81 81 GLU A C 1
ATOM 594 O O . GLU A 1 81 ? 20.923 -2.252 -10.444 1.00 76.81 81 GLU A O 1
ATOM 599 N N . HIS A 1 82 ? 19.072 -2.884 -11.546 1.00 83.88 82 HIS A N 1
ATOM 600 C CA . HIS A 1 82 ? 18.205 -1.840 -11.003 1.00 83.88 82 HIS A CA 1
ATOM 601 C C . HIS A 1 82 ? 16.823 -2.387 -10.656 1.00 83.88 82 HIS A C 1
ATOM 603 O O . HIS A 1 82 ? 16.262 -3.227 -11.370 1.00 83.88 82 HIS A O 1
ATOM 609 N N . ALA A 1 83 ? 16.249 -1.858 -9.581 1.00 87.31 83 ALA A N 1
ATOM 610 C CA . ALA A 1 83 ? 14.893 -2.159 -9.158 1.00 87.31 83 ALA A CA 1
ATOM 611 C C . ALA A 1 83 ? 14.122 -0.886 -8.810 1.00 87.31 83 ALA A C 1
ATOM 613 O O . ALA A 1 83 ? 14.694 0.131 -8.417 1.00 87.31 83 ALA A O 1
ATOM 614 N N . ALA A 1 84 ? 12.806 -0.967 -8.961 1.00 90.00 84 ALA A N 1
ATOM 615 C CA . ALA A 1 84 ? 11.860 0.010 -8.460 1.00 90.00 84 ALA A CA 1
ATOM 616 C C . ALA A 1 84 ? 10.807 -0.705 -7.609 1.00 90.00 84 ALA A C 1
ATOM 618 O O . ALA A 1 84 ? 10.168 -1.656 -8.064 1.00 90.00 84 ALA A O 1
ATOM 619 N N . ASP A 1 85 ? 10.608 -0.213 -6.397 1.00 91.00 85 ASP A N 1
ATOM 620 C CA . ASP A 1 85 ? 9.618 -0.682 -5.448 1.00 91.00 85 ASP A CA 1
ATOM 621 C C . ASP A 1 85 ? 8.473 0.318 -5.342 1.00 91.00 85 ASP A C 1
ATOM 623 O O . ASP A 1 85 ? 8.662 1.499 -5.063 1.00 91.00 85 ASP A O 1
ATOM 627 N N . PHE A 1 86 ? 7.255 -0.172 -5.546 1.00 93.19 86 PHE A N 1
ATOM 628 C CA . PHE A 1 86 ? 6.023 0.590 -5.365 1.00 93.19 86 PHE A CA 1
ATOM 629 C C . PHE A 1 86 ? 5.400 0.190 -4.037 1.00 93.19 86 PHE A C 1
ATOM 631 O O . PHE A 1 86 ? 4.834 -0.902 -3.932 1.00 93.19 86 PHE A O 1
ATOM 638 N N . LEU A 1 87 ? 5.494 1.056 -3.031 1.00 93.25 87 LEU A N 1
ATOM 639 C CA . LEU A 1 87 ? 5.108 0.734 -1.664 1.00 93.25 87 LEU A CA 1
ATOM 640 C C . LEU A 1 87 ? 3.830 1.455 -1.253 1.00 93.25 87 LEU A C 1
ATOM 642 O O . LEU A 1 87 ? 3.588 2.607 -1.608 1.00 93.25 87 LEU A O 1
ATOM 646 N N . VAL A 1 88 ? 3.023 0.769 -0.449 1.00 94.75 88 VAL A N 1
ATOM 647 C CA . VAL A 1 88 ? 1.951 1.387 0.331 1.00 94.75 88 VAL A CA 1
ATOM 648 C C . VAL A 1 88 ? 2.045 0.928 1.773 1.00 94.75 88 VAL A C 1
ATOM 650 O O . VAL A 1 88 ? 2.299 -0.249 2.040 1.00 94.75 88 VAL A O 1
ATOM 653 N N . GLU A 1 89 ? 1.775 1.836 2.702 1.00 95.12 89 GLU A N 1
ATOM 654 C CA . GLU A 1 89 ? 1.735 1.537 4.127 1.00 95.12 89 GLU A CA 1
ATOM 655 C C . GLU A 1 89 ? 0.547 2.222 4.806 1.00 95.12 89 GLU A C 1
ATOM 657 O O . GLU A 1 89 ? 0.126 3.322 4.454 1.00 95.12 89 GLU A O 1
ATOM 662 N N . LEU A 1 90 ? -0.017 1.535 5.793 1.00 96.25 90 LEU A N 1
ATOM 663 C CA . LEU A 1 90 ? -0.963 2.049 6.765 1.00 96.25 90 LEU A CA 1
ATOM 664 C C . LEU A 1 90 ? -0.445 1.674 8.152 1.00 96.25 90 LEU A C 1
ATOM 666 O O . LEU A 1 90 ? -0.473 0.503 8.545 1.00 96.25 90 LEU A O 1
ATOM 670 N N . ALA A 1 91 ? -0.024 2.679 8.912 1.00 94.38 91 ALA A N 1
ATOM 671 C CA . ALA A 1 91 ? 0.498 2.518 10.261 1.00 94.38 91 ALA A CA 1
ATOM 672 C C . ALA A 1 91 ? -0.382 3.273 11.274 1.00 94.38 91 ALA A C 1
ATOM 674 O O . ALA A 1 91 ? -0.676 4.456 11.088 1.00 94.38 91 ALA A O 1
ATOM 675 N N . PRO A 1 92 ? -0.838 2.630 12.362 1.00 94.00 92 PRO A N 1
ATOM 676 C CA . PRO A 1 92 ? -1.519 3.332 13.442 1.00 94.00 92 PRO A CA 1
ATOM 677 C C . PRO A 1 92 ? -0.521 4.117 14.297 1.00 94.00 92 PRO A C 1
ATOM 679 O O . PRO A 1 92 ? 0.615 3.692 14.469 1.00 94.00 92 PRO A O 1
ATOM 682 N N . SER A 1 93 ? -0.953 5.192 14.951 1.00 91.69 93 SER A N 1
ATOM 683 C CA . SER A 1 93 ? -0.145 6.005 15.879 1.00 91.69 93 SER A CA 1
ATOM 684 C C . SER A 1 93 ? 0.290 5.277 17.161 1.00 91.69 93 SER A C 1
ATOM 686 O O . SER A 1 93 ? 0.950 5.871 18.012 1.00 91.69 93 SER A O 1
ATOM 688 N N . TRP A 1 94 ? -0.091 4.010 17.335 1.00 90.25 94 TRP A N 1
ATOM 689 C CA . TRP A 1 94 ? 0.078 3.261 18.574 1.00 90.25 94 TRP A CA 1
ATOM 690 C C . TRP A 1 94 ? 0.787 1.921 18.371 1.00 90.25 94 TRP A C 1
ATOM 692 O O . TRP A 1 94 ? 0.667 1.272 17.332 1.00 90.25 94 TRP A O 1
ATOM 702 N N . CYS A 1 95 ? 1.490 1.465 19.406 1.00 86.69 95 CYS A N 1
ATOM 703 C CA . CYS A 1 95 ? 2.183 0.181 19.393 1.00 86.69 95 CYS A CA 1
ATOM 704 C C . CYS A 1 95 ? 1.236 -0.983 19.724 1.00 86.69 95 CYS A C 1
ATOM 706 O O . CYS A 1 95 ? 0.190 -0.824 20.361 1.00 86.69 95 CYS A O 1
ATOM 708 N N . ALA A 1 96 ? 1.615 -2.197 19.330 1.00 73.25 96 ALA A N 1
ATOM 709 C CA . ALA A 1 96 ? 0.881 -3.404 19.676 1.00 73.25 96 ALA A CA 1
ATOM 710 C C . ALA A 1 96 ? 0.778 -3.552 21.209 1.00 73.25 96 ALA A C 1
ATOM 712 O O . ALA A 1 96 ? 1.770 -3.779 21.896 1.00 73.25 96 ALA A O 1
ATOM 713 N N . GLY A 1 97 ? -0.439 -3.428 21.746 1.00 69.88 97 GLY A N 1
ATOM 714 C CA . GLY A 1 97 ? -0.726 -3.603 23.176 1.00 69.88 97 GLY A CA 1
ATOM 715 C C . GLY A 1 97 ? -0.886 -2.316 23.993 1.00 69.88 97 GLY A C 1
ATOM 716 O O . GLY A 1 97 ? -1.421 -2.396 25.096 1.00 69.88 97 GLY A O 1
ATOM 717 N N . ASP A 1 98 ? -0.532 -1.146 23.457 1.00 77.94 98 ASP A N 1
ATOM 718 C CA . ASP A 1 98 ? -0.813 0.152 24.085 1.00 77.94 98 ASP A CA 1
ATOM 719 C C . ASP A 1 98 ? -1.631 1.011 23.126 1.00 77.94 98 ASP A C 1
ATOM 721 O O . ASP A 1 98 ? -1.147 1.383 22.071 1.00 77.94 98 ASP A O 1
ATOM 725 N N . ARG A 1 99 ? -2.889 1.294 23.481 1.00 72.88 99 ARG A N 1
ATOM 726 C CA . ARG A 1 99 ? -3.838 2.077 22.666 1.00 72.88 99 ARG A CA 1
ATOM 727 C C . ARG A 1 99 ? -4.331 3.325 23.402 1.00 72.88 99 ARG A C 1
ATOM 729 O O . ARG A 1 99 ? -5.459 3.762 23.181 1.00 72.88 99 ARG A O 1
ATOM 736 N N . SER A 1 100 ? -3.545 3.831 24.350 1.00 67.56 100 SER A N 1
ATOM 737 C CA . SER A 1 100 ? -3.977 4.871 25.293 1.00 67.56 100 SER A CA 1
ATOM 738 C C . SER A 1 100 ? -4.034 6.298 24.715 1.00 67.56 100 SER A C 1
ATOM 740 O O . SER A 1 100 ? -4.493 7.204 25.410 1.00 67.56 100 SER A O 1
ATOM 742 N N . GLY A 1 101 ? -3.625 6.498 23.455 1.00 71.56 101 GLY A N 1
ATOM 743 C CA . GLY A 1 101 ? -3.571 7.801 22.778 1.00 71.56 101 GLY A CA 1
ATOM 744 C C . GLY A 1 101 ? -4.639 8.048 21.704 1.00 71.56 101 GLY A C 1
ATOM 745 O O . GLY A 1 101 ? -5.567 7.257 21.506 1.00 71.56 101 GL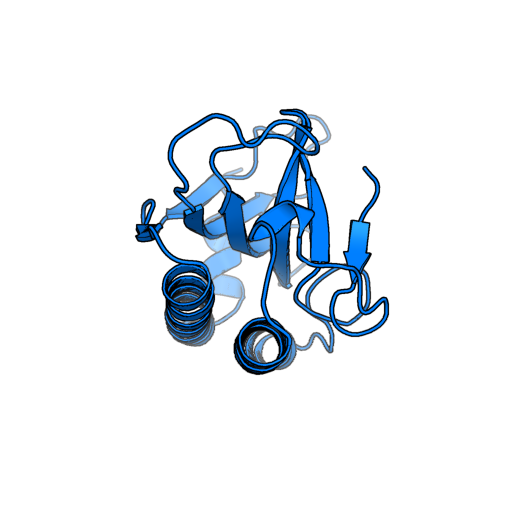Y A O 1
ATOM 746 N N . ASP A 1 102 ? -4.481 9.171 20.997 1.00 79.75 102 ASP A N 1
ATOM 747 C CA . ASP A 1 102 ? -5.327 9.550 19.864 1.00 79.75 102 ASP A CA 1
ATOM 748 C C . ASP A 1 102 ? -5.228 8.516 18.742 1.00 79.75 102 ASP A C 1
ATOM 750 O O . ASP A 1 102 ? -4.136 8.109 18.338 1.00 79.75 102 ASP A O 1
ATOM 754 N N . ARG A 1 103 ? -6.386 8.101 18.221 1.00 88.06 103 ARG A N 1
ATOM 755 C CA . ARG A 1 103 ? -6.467 7.099 17.158 1.00 88.06 103 ARG A CA 1
ATOM 756 C C . ARG A 1 103 ? -6.262 7.755 15.805 1.00 88.06 103 ARG A C 1
ATOM 758 O O . ARG A 1 103 ? -7.224 8.191 15.172 1.00 88.06 103 ARG A O 1
ATOM 765 N N . VAL A 1 104 ? -5.007 7.819 15.390 1.00 93.94 104 VAL A N 1
ATOM 766 C CA . VAL A 1 104 ? -4.607 8.346 14.089 1.00 93.94 104 VAL A CA 1
ATOM 767 C C . VAL A 1 104 ? -3.940 7.227 13.307 1.00 93.94 104 VAL A C 1
ATOM 769 O O . VAL A 1 104 ? -3.184 6.440 13.866 1.00 93.94 104 VAL A O 1
ATOM 772 N N . TRP A 1 105 ? -4.240 7.148 12.021 1.00 95.69 105 TRP A N 1
ATOM 773 C CA . TRP A 1 105 ? -3.540 6.288 11.078 1.00 95.69 105 TRP A CA 1
ATOM 774 C C . TRP A 1 105 ? -2.801 7.173 10.097 1.00 95.69 105 TRP A C 1
ATOM 776 O O . TRP A 1 105 ? -3.413 8.096 9.560 1.00 95.69 105 TRP A O 1
ATOM 786 N N . THR A 1 106 ? -1.535 6.870 9.861 1.00 95.75 106 THR A N 1
ATOM 787 C CA . THR A 1 106 ? -0.746 7.441 8.775 1.00 95.75 106 THR A CA 1
ATOM 788 C C . THR A 1 106 ? -0.800 6.480 7.597 1.00 95.75 106 THR A C 1
ATOM 790 O O . THR A 1 106 ? -0.683 5.266 7.777 1.00 95.75 106 THR A O 1
ATOM 793 N N . ILE A 1 107 ? -1.060 7.023 6.413 1.00 96.94 107 ILE A N 1
ATOM 794 C CA . ILE A 1 107 ? -1.079 6.298 5.152 1.00 96.94 107 ILE A CA 1
ATOM 795 C C . ILE A 1 107 ? -0.007 6.904 4.259 1.00 96.94 107 ILE A C 1
ATOM 797 O O . ILE A 1 107 ? -0.027 8.113 4.019 1.00 96.94 107 ILE A O 1
ATOM 801 N N . GLU A 1 108 ? 0.861 6.046 3.743 1.00 95.31 108 GLU A N 1
ATOM 802 C CA . GLU A 1 108 ? 1.994 6.403 2.897 1.00 95.31 108 GLU A CA 1
ATOM 803 C C . GLU A 1 108 ? 1.922 5.625 1.581 1.00 95.31 108 GLU A C 1
ATOM 805 O O . GLU A 1 108 ? 1.397 4.506 1.515 1.00 95.31 108 GLU A O 1
ATOM 810 N N . ALA A 1 109 ? 2.410 6.253 0.515 1.00 94.75 109 ALA A N 1
ATOM 811 C CA . ALA A 1 109 ? 2.630 5.610 -0.770 1.00 94.75 109 ALA A CA 1
ATOM 812 C C . ALA A 1 109 ? 3.866 6.218 -1.421 1.00 94.75 109 ALA A C 1
ATOM 814 O O . ALA A 1 109 ? 3.900 7.429 -1.670 1.00 94.75 109 ALA A O 1
ATOM 815 N N . THR A 1 110 ? 4.849 5.371 -1.701 1.00 94.94 110 THR A N 1
ATOM 816 C CA . THR A 1 110 ? 6.154 5.775 -2.218 1.00 94.94 110 THR A CA 1
ATOM 817 C C . THR A 1 110 ? 6.538 4.943 -3.435 1.00 94.94 110 THR A C 1
ATOM 819 O O . THR A 1 110 ? 6.034 3.837 -3.652 1.00 94.94 110 THR A O 1
ATOM 822 N N . ILE A 1 111 ? 7.411 5.514 -4.265 1.00 93.12 111 ILE A N 1
ATOM 823 C CA . ILE A 1 111 ? 8.203 4.754 -5.231 1.00 93.12 111 ILE A CA 1
ATOM 824 C C . ILE A 1 111 ? 9.650 4.932 -4.816 1.00 93.12 111 ILE A C 1
ATOM 826 O O . ILE A 1 111 ? 10.146 6.062 -4.752 1.00 93.12 111 ILE A O 1
ATOM 830 N N . GLU A 1 112 ? 10.297 3.819 -4.524 1.00 91.38 112 GLU A N 1
ATOM 831 C CA . GLU A 1 112 ? 11.699 3.757 -4.143 1.00 91.38 112 GLU A CA 1
ATOM 832 C C . GLU A 1 112 ? 12.472 3.030 -5.235 1.00 91.38 112 GLU A C 1
ATOM 834 O O . GLU A 1 112 ? 11.947 2.117 -5.864 1.00 91.38 112 GLU A O 1
ATOM 839 N N . VAL A 1 113 ? 13.696 3.458 -5.509 1.00 89.00 113 VAL A N 1
ATOM 840 C CA . VAL A 1 113 ? 14.545 2.853 -6.538 1.00 89.00 113 VAL A CA 1
ATOM 841 C C . VAL A 1 113 ? 15.896 2.486 -5.952 1.00 89.00 113 VAL A C 1
ATOM 843 O O . VAL A 1 113 ? 16.395 3.158 -5.046 1.00 89.00 113 VAL A O 1
ATOM 846 N N . ASP A 1 114 ? 16.472 1.409 -6.467 1.00 82.38 114 ASP A N 1
ATOM 847 C CA . ASP A 1 114 ? 17.740 0.865 -5.996 1.00 82.38 114 ASP A CA 1
ATOM 848 C C . ASP A 1 114 ? 18.611 0.431 -7.180 1.00 82.38 114 ASP A C 1
ATOM 850 O O . ASP A 1 114 ? 18.119 -0.181 -8.132 1.00 82.38 114 ASP A O 1
ATOM 854 N N . CYS A 1 115 ? 19.909 0.727 -7.113 1.00 78.19 115 CYS A N 1
ATOM 855 C CA . CYS A 1 115 ? 20.920 0.126 -7.983 1.00 78.19 115 CYS A CA 1
ATOM 856 C C . CYS A 1 115 ? 21.420 -1.108 -7.237 1.00 78.19 115 CYS A C 1
ATOM 858 O O . CYS A 1 115 ? 21.934 -0.949 -6.153 1.00 78.19 115 CYS A O 1
ATOM 860 N N . GLN A 1 116 ? 21.288 -2.337 -7.740 1.00 69.06 116 GLN A N 1
ATOM 861 C CA . GLN A 1 116 ? 21.490 -3.564 -6.949 1.00 69.06 116 GLN A CA 1
ATOM 862 C C . GLN A 1 116 ? 22.955 -4.059 -6.859 1.00 69.06 116 GLN A C 1
ATOM 864 O O . GLN A 1 116 ? 23.243 -5.032 -6.158 1.00 69.06 116 GLN A O 1
ATOM 869 N N . HIS A 1 117 ? 23.924 -3.392 -7.499 1.00 62.09 117 HIS A N 1
ATOM 870 C CA . HIS A 1 117 ? 25.286 -3.928 -7.699 1.00 62.09 117 HIS A CA 1
ATOM 871 C C . HIS A 1 117 ? 26.350 -3.652 -6.631 1.00 62.09 117 HIS A C 1
ATOM 873 O O . HIS A 1 117 ? 27.380 -4.334 -6.583 1.00 62.09 117 HIS A O 1
ATOM 879 N N . VAL A 1 118 ? 26.183 -2.614 -5.822 1.00 54.66 118 VAL A N 1
ATOM 880 C CA . VAL A 1 118 ? 27.201 -2.135 -4.884 1.00 54.66 118 VAL A CA 1
ATOM 881 C C . VAL A 1 118 ? 27.011 -2.790 -3.513 1.00 54.66 118 VAL A C 1
ATOM 883 O O . VAL A 1 118 ? 26.035 -2.589 -2.817 1.00 54.66 118 VAL A O 1
ATOM 886 N N . VAL A 1 119 ? 27.995 -3.551 -3.039 1.00 52.62 119 VAL A N 1
ATOM 887 C CA . VAL A 1 119 ? 27.954 -4.214 -1.710 1.00 52.62 119 VAL A CA 1
ATOM 888 C C . VAL A 1 119 ? 27.855 -3.213 -0.527 1.00 52.62 119 VAL A C 1
ATOM 890 O O . VAL A 1 119 ? 27.705 -3.623 0.622 1.00 52.62 119 VAL A O 1
ATOM 893 N N . ASP A 1 120 ? 27.915 -1.908 -0.805 1.00 48.19 120 ASP A N 1
ATOM 894 C CA . ASP A 1 120 ? 27.901 -0.785 0.140 1.00 48.19 120 ASP A CA 1
ATOM 895 C C . ASP A 1 120 ? 26.833 0.255 -0.270 1.00 48.19 120 ASP A C 1
ATOM 897 O O . ASP A 1 120 ? 27.126 1.436 -0.462 1.00 48.19 120 ASP A O 1
ATOM 901 N N . HIS A 1 121 ? 25.600 -0.210 -0.506 1.00 51.88 121 HIS A N 1
ATOM 902 C CA . HIS A 1 121 ? 24.488 0.630 -0.960 1.00 51.88 121 HIS A CA 1
ATOM 903 C C . HIS A 1 121 ? 24.212 1.790 -0.005 1.00 51.88 121 HIS A C 1
ATOM 905 O O . HIS A 1 121 ? 23.955 1.606 1.191 1.00 51.88 121 HIS A O 1
ATOM 911 N N . LYS A 1 122 ? 24.214 3.007 -0.559 1.00 48.56 122 LYS A N 1
ATOM 912 C CA . LYS A 1 122 ? 23.423 4.097 0.016 1.00 48.56 122 LYS A CA 1
ATOM 913 C C . LYS A 1 122 ? 21.953 3.687 -0.082 1.00 48.56 122 LYS A C 1
ATOM 915 O O . LYS A 1 122 ? 21.574 2.988 -1.007 1.00 48.56 122 LYS A O 1
ATOM 920 N N . ALA A 1 123 ? 21.172 4.069 0.922 1.00 58.62 123 ALA A N 1
ATOM 921 C CA . ALA A 1 123 ? 19.760 3.721 1.044 1.00 58.62 123 ALA A CA 1
ATOM 922 C C . ALA A 1 123 ? 18.979 3.913 -0.269 1.00 58.62 123 ALA A C 1
ATOM 924 O O . ALA A 1 123 ? 19.274 4.856 -1.002 1.00 58.62 123 ALA A O 1
ATOM 925 N N . MET A 1 124 ? 17.971 3.061 -0.490 1.00 74.69 124 MET A N 1
ATOM 926 C CA . MET A 1 124 ? 16.988 3.194 -1.569 1.00 74.69 124 MET A CA 1
ATOM 927 C C . MET A 1 124 ? 16.536 4.652 -1.721 1.00 74.69 124 MET A C 1
ATOM 929 O O . MET A 1 124 ? 16.259 5.335 -0.728 1.00 74.69 124 MET A O 1
ATOM 933 N N . GLU A 1 125 ? 16.480 5.139 -2.958 1.00 84.50 125 GLU A N 1
ATOM 934 C CA . GLU A 1 125 ? 16.134 6.528 -3.238 1.00 84.50 125 GLU A CA 1
ATOM 935 C C . GLU A 1 125 ? 14.632 6.677 -3.463 1.00 84.50 125 GLU A C 1
ATOM 937 O O . GLU A 1 125 ? 14.058 6.095 -4.381 1.00 84.50 125 GLU A O 1
ATOM 942 N N . THR A 1 126 ? 13.974 7.500 -2.649 1.00 88.44 126 THR A N 1
ATOM 943 C CA . THR A 1 126 ? 12.563 7.835 -2.856 1.00 88.44 126 THR A CA 1
ATOM 944 C C . THR A 1 126 ? 12.425 8.828 -4.011 1.00 88.44 126 THR A C 1
ATOM 946 O O . THR A 1 126 ? 12.779 10.002 -3.887 1.00 88.44 126 THR A O 1
ATOM 949 N N . VAL A 1 127 ? 11.876 8.372 -5.138 1.00 90.50 127 VAL A N 1
ATOM 950 C CA . VAL A 1 127 ? 11.650 9.189 -6.349 1.00 90.50 127 VAL A CA 1
ATOM 951 C C . VAL A 1 127 ? 10.221 9.714 -6.447 1.00 90.50 127 VAL A C 1
ATOM 953 O O . VAL A 1 127 ? 9.944 10.672 -7.172 1.00 90.50 127 VAL A O 1
ATOM 956 N N . TYR A 1 128 ? 9.313 9.114 -5.682 1.00 90.81 128 TYR A N 1
ATOM 957 C CA . TYR A 1 128 ? 7.964 9.607 -5.472 1.00 90.81 128 TYR A CA 1
ATOM 958 C C . TYR A 1 128 ? 7.574 9.428 -4.011 1.00 90.81 128 TYR A C 1
ATOM 960 O O . TYR A 1 128 ? 7.686 8.335 -3.462 1.00 90.81 128 TYR A O 1
ATOM 968 N N . ASP A 1 129 ? 7.055 10.502 -3.429 1.00 91.62 129 ASP A N 1
ATOM 969 C CA . ASP A 1 129 ? 6.416 10.513 -2.123 1.00 91.62 129 ASP A CA 1
ATOM 970 C C . ASP A 1 129 ? 5.107 11.296 -2.250 1.00 91.62 129 ASP A C 1
ATOM 972 O O . ASP A 1 129 ? 5.091 12.473 -2.634 1.00 91.62 129 ASP A O 1
ATOM 976 N N . ARG A 1 130 ? 3.988 10.623 -1.976 1.00 85.81 130 ARG A N 1
ATOM 977 C CA . ARG A 1 130 ? 2.661 11.249 -1.980 1.00 85.81 130 ARG A CA 1
ATOM 978 C C . ARG A 1 130 ? 2.476 12.234 -0.816 1.00 85.81 130 ARG A C 1
ATOM 980 O O . ARG A 1 130 ? 1.610 13.110 -0.903 1.00 85.81 130 ARG A O 1
ATOM 987 N N . GLY A 1 131 ? 3.270 12.090 0.241 1.00 85.81 131 GLY A N 1
ATOM 988 C CA . GLY A 1 131 ? 3.108 12.718 1.541 1.00 85.81 131 GLY A CA 1
ATOM 989 C C . GLY A 1 131 ? 2.091 11.992 2.425 1.00 85.81 131 GLY A C 1
ATOM 990 O O . GLY A 1 131 ? 1.131 11.381 1.944 1.00 85.81 131 GLY A O 1
ATOM 991 N N . ASP A 1 132 ? 2.287 12.118 3.736 1.00 88.69 132 ASP A N 1
ATOM 992 C CA . ASP A 1 132 ? 1.462 11.479 4.759 1.00 88.69 132 ASP A CA 1
ATOM 993 C C . ASP A 1 132 ? -0.005 11.909 4.688 1.00 88.69 132 ASP A C 1
ATOM 995 O O . ASP A 1 132 ? -0.355 13.094 4.772 1.00 88.69 132 ASP A O 1
ATOM 999 N N . ILE A 1 133 ? -0.899 10.922 4.649 1.00 93.06 133 ILE A N 1
ATOM 1000 C CA . ILE A 1 133 ? -2.331 11.141 4.842 1.00 93.06 133 ILE A CA 1
ATOM 1001 C C . ILE A 1 133 ? -2.725 10.611 6.206 1.00 93.06 133 ILE A C 1
ATOM 1003 O O . ILE A 1 133 ? -2.596 9.424 6.491 1.00 93.06 133 ILE A O 1
ATOM 1007 N N . SER A 1 134 ? -3.273 11.489 7.041 1.00 94.94 134 SER A N 1
ATOM 1008 C CA . S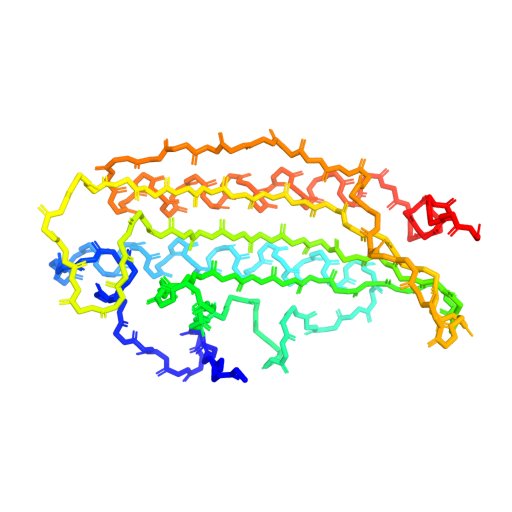ER A 1 134 ? -3.841 11.084 8.321 1.00 94.94 134 SER A CA 1
ATOM 1009 C C . SER A 1 134 ? -5.326 10.752 8.207 1.00 94.94 134 SER A C 1
ATOM 1011 O O . SER A 1 134 ? -6.118 11.515 7.649 1.00 94.94 134 SER A O 1
ATOM 1013 N N . ALA A 1 135 ? -5.733 9.650 8.827 1.00 95.94 135 ALA A N 1
ATOM 1014 C CA . ALA A 1 135 ? -7.130 9.320 9.076 1.00 95.94 135 ALA A CA 1
ATOM 1015 C C . ALA A 1 135 ? -7.387 9.172 10.579 1.00 95.94 135 ALA A C 1
ATOM 1017 O O . ALA A 1 135 ? -6.484 8.845 11.341 1.00 95.94 135 ALA A O 1
ATOM 1018 N N . VAL A 1 136 ? -8.634 9.398 11.006 1.00 94.44 136 VAL A N 1
ATOM 1019 C CA . VAL A 1 136 ? -9.055 9.306 12.424 1.00 94.44 136 VAL A CA 1
ATOM 1020 C C . VAL A 1 136 ? -10.167 8.283 12.663 1.00 94.44 136 VAL A C 1
ATOM 1022 O O . VAL A 1 136 ? -10.732 8.196 13.751 1.00 94.44 136 VAL A O 1
ATOM 1025 N N . THR A 1 137 ? -10.502 7.484 11.645 1.00 94.38 137 THR A N 1
ATOM 1026 C CA . THR A 1 137 ? -11.394 6.326 11.795 1.00 94.38 137 THR A CA 1
ATOM 1027 C C . THR A 1 137 ? -10.842 5.129 11.021 1.00 94.38 137 THR A C 1
ATOM 1029 O O . THR A 1 137 ? -10.226 5.340 9.971 1.00 94.38 137 THR A O 1
ATOM 1032 N N . PRO A 1 138 ? -11.117 3.883 11.457 1.00 95.06 138 PRO A N 1
ATOM 1033 C CA . PRO A 1 138 ? -10.642 2.686 10.763 1.00 95.06 138 PRO A CA 1
ATOM 1034 C C . PRO A 1 138 ? -11.063 2.626 9.293 1.00 95.06 138 PRO A C 1
ATOM 1036 O O . PRO A 1 138 ? -10.261 2.346 8.405 1.00 95.06 138 PRO A O 1
ATOM 1039 N N . LYS A 1 139 ? -12.333 2.951 9.023 1.00 96.06 139 LYS A N 1
ATOM 1040 C CA . LYS A 1 139 ? -12.884 2.951 7.667 1.00 96.06 139 LYS A CA 1
ATOM 1041 C C . LYS A 1 139 ? -12.224 4.008 6.786 1.00 96.06 139 LYS A C 1
ATOM 1043 O O . LYS A 1 139 ? -11.862 3.694 5.657 1.00 96.06 139 LYS A O 1
ATOM 1048 N N . ALA A 1 140 ? -12.046 5.228 7.297 1.00 97.00 140 ALA A N 1
ATOM 1049 C CA . ALA A 1 140 ? -11.365 6.282 6.549 1.00 97.00 140 ALA A CA 1
ATOM 1050 C C . ALA A 1 140 ? -9.904 5.910 6.260 1.00 97.00 140 ALA A C 1
ATOM 1052 O O . ALA A 1 140 ? -9.434 6.172 5.160 1.00 97.00 140 ALA A O 1
ATOM 1053 N N . ALA A 1 141 ? -9.217 5.253 7.199 1.00 97.31 141 ALA A N 1
ATOM 1054 C CA . ALA A 1 141 ? -7.850 4.782 6.998 1.00 97.31 141 ALA A CA 1
ATOM 1055 C C . ALA A 1 141 ? -7.767 3.731 5.878 1.00 97.31 141 ALA A C 1
ATOM 1057 O O . ALA A 1 141 ? -6.974 3.878 4.953 1.00 97.31 141 ALA A O 1
ATOM 1058 N N . ALA A 1 142 ? -8.650 2.725 5.890 1.00 97.62 142 ALA A N 1
ATOM 1059 C CA . ALA A 1 142 ? -8.714 1.726 4.821 1.00 97.62 142 ALA A CA 1
ATOM 1060 C C . ALA A 1 142 ? -9.061 2.351 3.454 1.00 97.62 142 ALA A C 1
ATOM 1062 O O . ALA A 1 142 ? -8.470 1.998 2.436 1.00 97.62 142 ALA A O 1
ATOM 1063 N N . GLN A 1 143 ? -9.997 3.307 3.416 1.00 98.31 143 GLN A N 1
ATOM 1064 C CA . GLN A 1 143 ? -10.348 4.034 2.189 1.00 98.31 143 GLN A CA 1
ATOM 1065 C C . GLN A 1 143 ? -9.190 4.897 1.672 1.00 98.31 143 GLN A C 1
ATOM 1067 O O . GLN A 1 143 ? -8.964 4.949 0.465 1.00 98.31 143 GLN A O 1
ATOM 1072 N N . ALA A 1 144 ? -8.450 5.552 2.569 1.00 97.62 144 ALA A N 1
ATOM 1073 C CA . ALA A 1 144 ? -7.272 6.335 2.217 1.00 97.62 144 ALA A CA 1
ATOM 1074 C C . ALA A 1 144 ? -6.167 5.451 1.625 1.00 97.62 144 ALA A C 1
ATOM 1076 O O . ALA A 1 144 ? -5.575 5.840 0.621 1.00 97.62 144 ALA A O 1
ATOM 1077 N N . LEU A 1 145 ? -5.957 4.249 2.177 1.00 97.50 145 LEU A N 1
ATOM 1078 C CA . LEU A 1 145 ? -5.032 3.255 1.625 1.00 97.50 145 LEU A CA 1
ATOM 1079 C C . LEU A 1 145 ? -5.457 2.791 0.225 1.00 97.50 145 LEU A C 1
ATOM 1081 O O . LEU A 1 145 ? -4.626 2.738 -0.675 1.00 97.50 145 LEU A O 1
ATOM 1085 N N . LEU A 1 146 ? -6.750 2.530 -0.001 1.00 97.38 146 LEU A N 1
ATOM 1086 C CA . LEU A 1 146 ? -7.260 2.205 -1.340 1.00 97.38 146 LEU A CA 1
ATOM 1087 C C . LEU A 1 146 ? -7.026 3.332 -2.344 1.00 97.38 146 LEU A C 1
ATOM 1089 O O . LEU A 1 146 ? -6.605 3.069 -3.471 1.00 97.38 146 LEU A O 1
ATOM 1093 N N . GLN A 1 147 ? -7.267 4.581 -1.946 1.00 97.31 147 GLN A N 1
ATOM 1094 C CA . GLN A 1 147 ? -6.977 5.717 -2.814 1.00 97.31 147 GLN A CA 1
ATOM 1095 C C . GLN A 1 147 ? -5.471 5.846 -3.078 1.00 97.31 147 GLN A C 1
ATOM 1097 O O . GLN A 1 147 ? -5.085 6.104 -4.211 1.00 97.31 147 GLN A O 1
ATOM 1102 N N . ALA A 1 148 ? -4.628 5.632 -2.062 1.00 96.12 148 ALA A N 1
ATOM 1103 C CA . ALA A 1 148 ? -3.173 5.665 -2.198 1.00 96.12 148 ALA A CA 1
ATOM 1104 C C . ALA A 1 148 ? -2.670 4.616 -3.192 1.00 96.12 148 ALA A C 1
ATOM 1106 O O . ALA A 1 148 ? -1.950 4.959 -4.123 1.00 96.12 148 ALA A O 1
ATOM 1107 N N . ALA A 1 149 ? -3.131 3.372 -3.054 1.00 95.25 149 ALA A N 1
ATOM 1108 C CA . ALA A 1 149 ? -2.811 2.301 -3.988 1.00 95.25 149 ALA A CA 1
ATOM 1109 C C . ALA A 1 149 ? -3.315 2.608 -5.404 1.00 95.25 149 ALA A C 1
ATOM 1111 O O . ALA A 1 149 ? -2.589 2.402 -6.366 1.00 95.25 149 ALA A O 1
ATOM 1112 N N . THR A 1 150 ? -4.529 3.147 -5.546 1.00 95.81 150 THR A N 1
ATOM 1113 C CA . THR A 1 150 ? -5.086 3.523 -6.859 1.00 95.81 150 THR A CA 1
ATOM 1114 C C . THR A 1 150 ? -4.242 4.601 -7.543 1.00 95.81 150 THR A C 1
ATOM 1116 O O . THR A 1 150 ? -3.941 4.488 -8.730 1.00 95.81 150 THR A O 1
ATOM 1119 N N . ASP A 1 151 ? -3.846 5.639 -6.804 1.00 94.81 151 ASP A N 1
ATOM 1120 C CA . ASP A 1 151 ? -3.007 6.721 -7.327 1.00 94.81 151 ASP A CA 1
ATOM 1121 C C . ASP A 1 151 ? -1.618 6.193 -7.718 1.00 94.81 151 ASP A C 1
ATOM 1123 O O . ASP A 1 151 ? -1.132 6.493 -8.810 1.00 94.81 151 ASP A O 1
ATOM 1127 N N . LEU A 1 152 ? -1.020 5.352 -6.866 1.00 94.62 152 LEU A N 1
ATOM 1128 C CA . LEU A 1 152 ? 0.277 4.720 -7.107 1.00 94.62 152 LEU A CA 1
ATOM 1129 C C . LEU A 1 152 ? 0.249 3.808 -8.338 1.00 94.62 152 LEU A C 1
ATOM 1131 O O . LEU A 1 152 ? 1.161 3.856 -9.155 1.00 94.62 152 LEU A O 1
ATOM 1135 N N . VAL A 1 153 ? -0.811 3.016 -8.512 1.00 93.94 153 VAL A N 1
ATOM 1136 C CA . VAL A 1 153 ? -0.990 2.126 -9.670 1.00 93.94 153 VAL A CA 1
ATOM 1137 C C . VAL A 1 153 ? -1.144 2.932 -10.953 1.00 93.94 153 VAL A C 1
ATOM 1139 O O . VAL A 1 153 ? -0.494 2.622 -11.950 1.00 93.94 153 VAL A O 1
ATOM 1142 N N . HIS A 1 154 ? -1.962 3.990 -10.943 1.00 95.56 154 HIS A N 1
ATOM 1143 C CA . HIS A 1 154 ? -2.098 4.865 -12.107 1.00 95.56 154 HIS A CA 1
ATOM 1144 C C . HIS A 1 154 ? -0.775 5.523 -12.494 1.00 95.56 154 HIS A C 1
ATOM 1146 O O . HIS A 1 154 ? -0.474 5.601 -13.684 1.00 95.56 154 HIS A O 1
ATOM 1152 N N . LEU A 1 155 ? -0.003 5.983 -11.506 1.00 95.31 155 LEU A N 1
ATOM 1153 C CA . LEU A 1 155 ? 1.311 6.566 -11.739 1.00 95.31 155 LEU A CA 1
ATOM 1154 C C . LEU A 1 155 ? 2.288 5.514 -12.268 1.00 95.31 155 LEU A C 1
ATOM 1156 O O . LEU A 1 155 ? 2.859 5.702 -13.334 1.00 95.31 155 LEU A O 1
ATOM 1160 N N . GLY A 1 156 ? 2.434 4.379 -11.584 1.00 93.12 156 GLY A N 1
ATOM 1161 C CA . GLY A 1 156 ?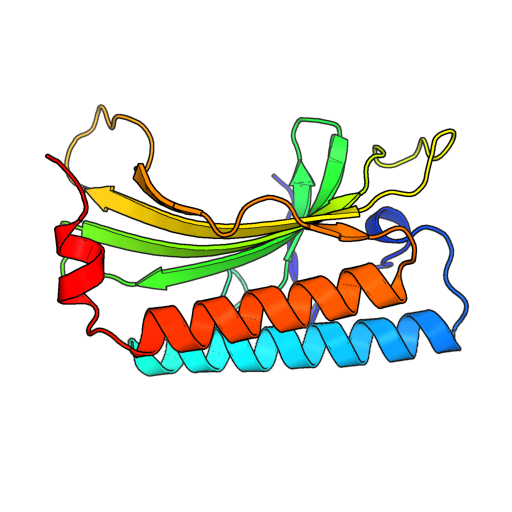 3.354 3.316 -11.985 1.00 93.12 156 GLY A CA 1
ATOM 1162 C C . GLY A 1 156 ? 3.100 2.827 -13.408 1.00 93.12 156 GLY A C 1
ATOM 1163 O O . GLY A 1 156 ? 4.037 2.723 -14.194 1.00 93.12 156 GLY A O 1
ATOM 1164 N N . MET A 1 157 ? 1.831 2.637 -13.781 1.00 95.19 157 MET A N 1
ATOM 1165 C CA . MET A 1 157 ? 1.431 2.202 -15.125 1.00 95.19 157 MET A CA 1
ATOM 1166 C C . MET A 1 157 ? 1.480 3.309 -16.193 1.00 95.19 157 MET A C 1
ATOM 1168 O O . MET A 1 157 ? 1.261 3.017 -17.371 1.00 95.19 157 MET A O 1
ATOM 1172 N N . SER A 1 158 ? 1.725 4.578 -15.835 1.00 95.88 158 SER A N 1
ATOM 1173 C CA . SER A 1 158 ? 1.855 5.654 -16.830 1.00 95.88 158 SER A CA 1
ATOM 1174 C C . SER A 1 158 ? 3.220 5.677 -17.516 1.00 95.88 158 SER A C 1
ATOM 1176 O O . SER A 1 158 ? 3.399 6.413 -18.490 1.00 95.88 158 SER A O 1
ATOM 1178 N N . HIS A 1 159 ? 4.165 4.863 -17.040 1.00 93.44 159 HIS A N 1
ATOM 1179 C CA . HIS A 1 159 ? 5.520 4.760 -17.559 1.00 93.44 159 HIS A CA 1
ATOM 1180 C C . HIS A 1 159 ? 5.967 3.293 -17.654 1.00 93.44 159 HIS A C 1
ATOM 1182 O O . HIS A 1 159 ? 5.484 2.455 -16.895 1.00 93.44 159 HIS A O 1
ATOM 1188 N N . PRO A 1 160 ? 6.870 2.957 -18.590 1.00 91.06 160 PRO A N 1
ATOM 1189 C CA . PRO A 1 160 ? 7.456 1.622 -18.648 1.00 91.06 160 PRO A CA 1
ATOM 1190 C C . PRO A 1 160 ? 8.453 1.409 -17.491 1.00 91.06 160 PRO A C 1
ATOM 1192 O O . PRO A 1 160 ? 8.868 2.378 -16.855 1.00 91.06 160 PRO A O 1
ATOM 1195 N N . VAL A 1 161 ? 8.853 0.161 -17.225 1.00 88.94 161 VAL A N 1
ATOM 1196 C CA . VAL A 1 161 ? 9.765 -0.175 -16.111 1.00 88.94 161 VAL A CA 1
ATOM 1197 C C . VAL A 1 161 ? 11.092 0.582 -16.200 1.00 88.94 161 VAL A C 1
ATOM 1199 O O . VAL A 1 161 ? 11.540 1.131 -15.198 1.00 88.94 161 VAL A O 1
ATOM 1202 N N . GLU A 1 162 ? 11.637 0.735 -17.411 1.00 90.31 162 GLU A N 1
ATOM 1203 C CA . GLU A 1 162 ? 12.914 1.406 -17.680 1.00 90.31 162 GLU A CA 1
ATOM 1204 C C . GLU A 1 162 ? 12.896 2.888 -17.288 1.00 90.31 162 GLU A C 1
ATOM 1206 O O . GLU A 1 162 ? 13.939 3.498 -17.073 1.00 90.31 162 GLU A O 1
ATOM 1211 N N . HIS A 1 163 ? 11.711 3.507 -17.226 1.00 92.31 163 HIS A N 1
ATOM 1212 C CA . HIS A 1 163 ? 11.599 4.872 -16.724 1.00 92.31 163 HIS A CA 1
ATOM 1213 C C . HIS A 1 163 ? 11.913 4.939 -15.233 1.00 92.31 163 HIS A C 1
ATOM 1215 O O . HIS A 1 163 ? 12.599 5.864 -14.813 1.00 92.31 163 HIS A O 1
ATOM 1221 N N . TRP A 1 164 ? 11.383 3.993 -14.456 1.00 91.94 164 TRP A N 1
ATOM 1222 C CA . TRP A 1 164 ? 11.497 3.984 -13.004 1.00 91.94 164 TRP A CA 1
ATOM 1223 C C . TRP A 1 164 ? 12.893 3.560 -12.566 1.00 91.94 164 TRP A C 1
ATOM 1225 O O . TRP A 1 164 ? 13.520 4.262 -11.783 1.00 91.94 164 TRP A O 1
ATOM 1235 N N . THR A 1 165 ? 13.413 2.471 -13.131 1.00 88.25 165 THR A N 1
ATOM 1236 C CA . THR A 1 165 ? 14.755 1.954 -12.823 1.00 88.25 165 THR A CA 1
ATOM 1237 C C . THR A 1 165 ? 15.860 2.950 -13.174 1.00 88.25 165 THR A C 1
ATOM 1239 O O . THR A 1 165 ? 16.808 3.098 -12.410 1.00 88.25 165 THR A O 1
ATOM 1242 N N . ALA A 1 166 ? 15.714 3.719 -14.260 1.00 87.81 166 ALA A N 1
ATOM 1243 C CA . ALA A 1 166 ? 16.682 4.749 -14.650 1.00 87.81 166 ALA A CA 1
ATOM 1244 C C . ALA A 1 166 ? 16.752 5.960 -13.696 1.00 87.81 166 ALA A C 1
ATOM 1246 O O . ALA A 1 166 ? 17.592 6.840 -13.900 1.00 87.81 166 ALA A O 1
ATOM 1247 N N . LEU A 1 167 ? 15.857 6.056 -12.705 1.00 88.25 167 LEU A N 1
ATOM 1248 C CA . LEU A 1 167 ? 15.921 7.091 -11.672 1.00 88.25 167 LEU A CA 1
ATOM 1249 C C . LEU A 1 167 ? 16.854 6.716 -10.517 1.00 88.25 167 LEU A C 1
ATOM 1251 O O . LEU A 1 167 ? 17.181 7.605 -9.733 1.00 88.25 167 LEU A O 1
ATOM 1255 N N . ALA A 1 168 ? 17.276 5.451 -10.410 1.00 82.38 168 ALA A N 1
ATOM 1256 C CA . ALA A 1 168 ? 18.290 5.049 -9.446 1.00 82.38 168 ALA A CA 1
ATOM 1257 C C . ALA A 1 168 ? 19.612 5.751 -9.777 1.00 82.38 168 ALA A C 1
ATOM 1259 O O . ALA A 1 168 ? 20.067 5.724 -10.923 1.00 82.38 168 ALA A O 1
ATOM 1260 N N . THR A 1 169 ? 20.217 6.414 -8.792 1.00 71.00 169 THR A N 1
ATOM 1261 C CA . THR A 1 169 ? 21.563 6.963 -8.965 1.00 71.00 169 THR A CA 1
ATOM 1262 C C . THR A 1 169 ? 22.639 5.937 -8.606 1.00 71.00 169 THR A C 1
ATOM 1264 O O . THR A 1 169 ? 22.513 5.203 -7.627 1.00 71.00 169 THR A O 1
ATOM 1267 N N . ASP A 1 170 ? 23.700 5.901 -9.419 1.00 60.97 170 ASP A N 1
ATOM 1268 C CA . ASP A 1 170 ? 24.934 5.135 -9.171 1.00 60.97 170 ASP A CA 1
ATOM 1269 C C . ASP A 1 170 ? 25.817 5.748 -8.062 1.00 60.97 170 ASP A C 1
ATOM 1271 O O . ASP A 1 170 ? 25.964 6.999 -8.011 1.00 60.97 170 ASP A O 1
#

Solvent-accessible surface area (backbone atoms only — not comparable to full-atom values): 9159 Å² total; per-residue (Å²): 126,69,70,42,41,46,86,82,62,60,64,82,56,43,60,48,59,41,93,66,55,74,66,53,48,54,52,42,51,55,39,52,54,53,34,27,55,46,41,36,51,46,16,43,74,73,74,36,88,35,8,39,94,75,59,40,19,44,26,40,34,58,45,95,85,42,25,30,27,43,33,32,38,29,78,43,65,83,51,96,48,28,28,28,35,45,36,40,36,39,35,34,75,37,35,61,94,49,76,91,66,78,68,36,28,43,29,43,36,39,32,33,17,34,56,65,77,56,97,77,66,75,76,69,43,75,81,40,73,75,59,81,43,79,24,73,46,59,64,55,35,43,51,50,42,35,51,40,45,51,54,50,37,55,55,58,70,72,48,61,64,66,63,50,30,68,66,33,73,132

pLDDT: mean 86.54, std 11.38, range [48.19, 98.31]

Mean predicted aligned error: 5.68 Å